Protein AF-D1AL53-F1 (afdb_monomer_lite)

pLDDT: mean 92.96, std 8.09, range [52.25, 98.5]

Organism: Sebaldella termitidis (strain ATCC 33386 / NCTC 11300) (NCBI:txid526218)

Structure (mmCIF, N/CA/C/O backbone):
data_AF-D1AL53-F1
#
_entry.id   AF-D1AL53-F1
#
loop_
_atom_site.group_PDB
_atom_site.id
_atom_site.type_symbol
_atom_site.label_atom_id
_atom_site.label_alt_id
_atom_site.label_comp_id
_atom_site.label_asym_id
_atom_site.label_entity_id
_atom_site.label_seq_id
_atom_site.pdbx_PDB_ins_code
_atom_site.Cartn_x
_atom_site.Cartn_y
_atom_site.Cartn_z
_atom_site.occupancy
_atom_site.B_iso_or_equiv
_atom_site.auth_seq_id
_atom_site.auth_comp_id
_atom_site.auth_asym_id
_atom_site.auth_atom_id
_atom_site.pdbx_PDB_model_num
ATOM 1 N N . MET A 1 1 ? -2.310 1.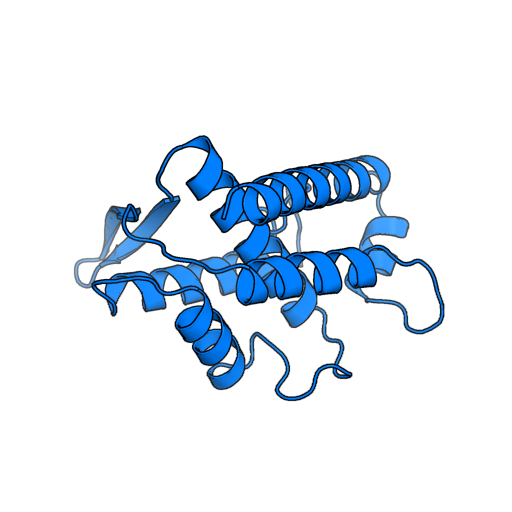995 -18.618 1.00 52.25 1 MET A N 1
ATOM 2 C CA . MET A 1 1 ? -1.071 2.031 -17.841 1.00 52.25 1 MET A CA 1
ATOM 3 C C . MET A 1 1 ? -0.265 3.264 -18.237 1.00 52.25 1 MET A C 1
ATOM 5 O O . MET A 1 1 ? 0.835 3.183 -18.779 1.00 52.25 1 MET A O 1
ATOM 9 N N . GLY A 1 2 ? -0.874 4.441 -18.074 1.00 56.19 2 GLY A N 1
ATOM 10 C CA . GLY A 1 2 ? -0.163 5.710 -18.085 1.00 56.19 2 GLY A CA 1
ATOM 11 C C . GLY A 1 2 ? 0.187 6.063 -16.648 1.00 56.19 2 GLY A C 1
ATOM 12 O O . GLY A 1 2 ? -0.702 6.383 -15.877 1.00 56.19 2 GLY A O 1
ATOM 13 N N . ALA A 1 3 ? 1.465 6.015 -16.284 1.00 71.69 3 ALA A N 1
ATOM 14 C CA . ALA A 1 3 ? 1.932 6.659 -15.064 1.00 71.69 3 ALA A CA 1
ATOM 15 C C . ALA A 1 3 ? 2.204 8.137 -15.372 1.00 71.69 3 ALA A C 1
ATOM 17 O O . ALA A 1 3 ? 2.862 8.461 -16.367 1.00 71.69 3 ALA A O 1
ATOM 18 N N . TRP A 1 4 ? 1.699 9.044 -14.540 1.00 84.38 4 TRP A N 1
ATOM 19 C CA . TRP A 1 4 ? 2.005 10.481 -14.629 1.00 84.38 4 TRP A CA 1
ATOM 20 C C . TRP A 1 4 ? 2.876 10.972 -13.468 1.00 84.38 4 TRP A C 1
ATOM 22 O O . TRP A 1 4 ? 3.211 12.158 -13.410 1.00 84.38 4 TRP A O 1
ATOM 32 N N . GLY A 1 5 ? 3.287 10.065 -12.582 1.00 89.75 5 GLY A N 1
ATOM 33 C CA . GLY A 1 5 ? 4.248 10.291 -11.508 1.00 89.75 5 GLY A CA 1
ATOM 34 C C . GLY A 1 5 ? 5.040 9.024 -11.177 1.00 89.75 5 GLY A C 1
ATOM 35 O O . GLY A 1 5 ? 4.880 7.994 -11.822 1.00 89.75 5 GLY A O 1
ATOM 36 N N . VAL A 1 6 ? 5.931 9.126 -10.187 1.00 93.50 6 VAL A N 1
ATOM 37 C CA . VAL A 1 6 ? 6.794 8.018 -9.719 1.00 93.50 6 VAL A CA 1
ATOM 38 C C . VAL A 1 6 ? 6.178 7.196 -8.592 1.00 93.50 6 VAL A C 1
ATOM 40 O O . VAL A 1 6 ? 6.674 6.108 -8.298 1.00 93.50 6 VAL A O 1
ATOM 43 N N . ARG A 1 7 ? 5.138 7.724 -7.942 1.00 96.00 7 ARG A N 1
ATOM 44 C CA . ARG A 1 7 ? 4.391 7.001 -6.914 1.00 96.00 7 ARG A CA 1
ATOM 45 C C . ARG A 1 7 ? 3.447 6.011 -7.572 1.00 96.00 7 ARG A C 1
ATOM 47 O O . ARG A 1 7 ? 2.931 6.290 -8.654 1.00 96.00 7 ARG A O 1
ATOM 54 N N . ALA A 1 8 ? 3.167 4.908 -6.891 1.00 96.12 8 ALA A N 1
ATOM 55 C CA . ALA A 1 8 ? 2.140 3.980 -7.339 1.00 96.12 8 ALA A CA 1
ATOM 56 C C . ALA A 1 8 ? 0.771 4.676 -7.376 1.00 96.12 8 ALA A C 1
ATOM 58 O O . ALA A 1 8 ? 0.063 4.532 -8.365 1.00 96.12 8 ALA A O 1
ATOM 59 N N . LEU A 1 9 ? 0.468 5.549 -6.406 1.00 95.75 9 LEU A N 1
ATOM 60 C CA . LEU A 1 9 ? -0.732 6.404 -6.398 1.00 95.75 9 LEU A CA 1
ATOM 61 C C . LEU A 1 9 ? -0.878 7.342 -7.618 1.00 95.75 9 LEU A C 1
ATOM 63 O O . LEU A 1 9 ? -1.950 7.898 -7.833 1.00 95.75 9 LEU A O 1
ATOM 67 N N . ASP A 1 10 ? 0.177 7.545 -8.417 1.00 95.00 10 ASP A N 1
ATOM 68 C CA . ASP A 1 10 ? 0.159 8.393 -9.618 1.00 95.00 10 ASP A CA 1
ATOM 69 C C . ASP A 1 10 ? 0.082 7.555 -10.923 1.00 95.00 10 ASP A C 1
ATOM 71 O O . ASP A 1 10 ? 0.607 7.962 -11.970 1.00 95.00 10 ASP A O 1
ATOM 75 N N . SER A 1 11 ? -0.538 6.370 -10.857 1.00 94.12 11 SER A N 1
ATOM 76 C CA . SER A 1 11 ? -0.729 5.428 -11.972 1.00 94.12 11 SER A CA 1
ATOM 77 C C . SER A 1 11 ? -2.175 4.935 -12.067 1.00 94.12 11 SER A C 1
ATOM 79 O O . SER A 1 11 ? -2.877 4.930 -11.059 1.00 94.12 11 SER A O 1
ATOM 81 N N . ASP A 1 12 ? -2.601 4.497 -13.260 1.00 93.31 12 ASP A N 1
ATOM 82 C CA . ASP A 1 12 ? -3.937 3.912 -13.482 1.00 93.31 12 ASP A CA 1
ATOM 83 C C . ASP A 1 12 ? -4.211 2.763 -12.488 1.00 93.31 12 ASP A C 1
ATOM 85 O O . ASP A 1 12 ? -5.224 2.764 -11.799 1.00 93.31 12 ASP A O 1
ATOM 89 N N . GLU A 1 13 ? -3.269 1.828 -12.347 1.00 94.12 13 GLU A N 1
ATOM 90 C CA . GLU A 1 13 ? -3.401 0.676 -11.448 1.00 94.12 13 GLU A CA 1
ATOM 91 C C . GLU A 1 13 ? -3.400 1.086 -9.977 1.00 94.12 13 GLU A C 1
ATOM 93 O O . GLU A 1 13 ? -4.062 0.466 -9.149 1.00 94.12 13 GLU A O 1
ATOM 98 N N . GLY A 1 14 ? -2.665 2.143 -9.633 1.00 95.75 14 GLY A N 1
ATOM 99 C CA . GLY A 1 14 ? -2.690 2.674 -8.280 1.00 95.75 14 GLY A CA 1
ATOM 100 C C . GLY A 1 14 ? -4.001 3.359 -7.920 1.00 95.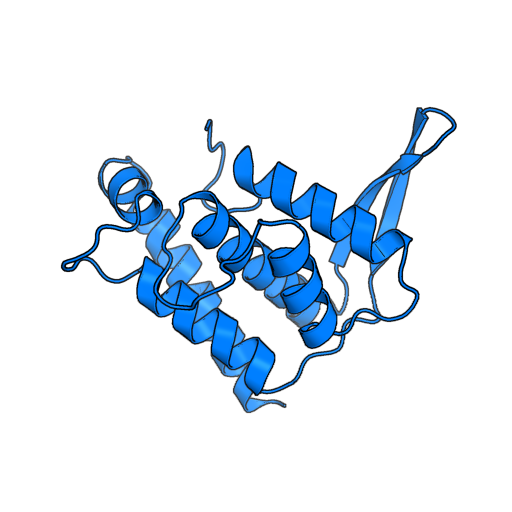75 14 GLY A C 1
ATOM 101 O O . GLY A 1 14 ? -4.378 3.318 -6.752 1.00 95.75 14 GLY A O 1
ATOM 102 N N . LEU A 1 15 ? -4.702 3.950 -8.895 1.00 95.12 15 LEU A N 1
ATOM 1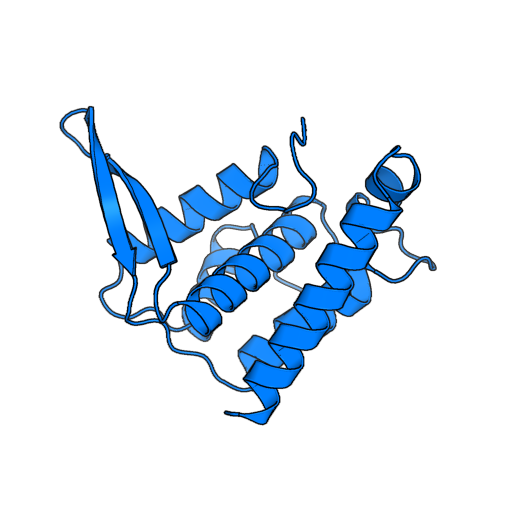03 C CA . LEU A 1 15 ? -6.051 4.474 -8.685 1.00 95.12 15 LEU A CA 1
ATOM 104 C C . LEU A 1 15 ? -7.047 3.339 -8.440 1.00 95.12 15 LEU A C 1
ATOM 106 O O . LEU A 1 15 ? -7.791 3.424 -7.473 1.00 95.12 15 LEU A O 1
ATOM 110 N N . ASP A 1 16 ? -6.984 2.247 -9.210 1.00 95.94 16 ASP A N 1
ATOM 111 C CA . ASP A 1 16 ? -7.845 1.077 -8.977 1.00 95.94 16 ASP A CA 1
ATOM 112 C C . ASP A 1 16 ? -7.653 0.509 -7.553 1.00 95.94 16 ASP A C 1
ATOM 114 O O . ASP A 1 16 ? -8.614 0.174 -6.863 1.00 95.94 16 ASP A O 1
ATOM 118 N N . VAL A 1 17 ? -6.404 0.437 -7.073 1.00 97.75 17 VAL A N 1
ATOM 119 C CA . VAL A 1 17 ? -6.096 0.013 -5.693 1.00 97.75 17 VAL A CA 1
ATOM 120 C C . VAL A 1 17 ? -6.610 1.021 -4.662 1.00 97.75 17 VAL A C 1
ATOM 122 O O . VAL A 1 17 ? -7.076 0.633 -3.589 1.00 97.75 17 VAL A O 1
ATOM 125 N N . PHE A 1 18 ? -6.469 2.316 -4.940 1.00 97.38 18 PHE A N 1
ATOM 126 C CA . PHE A 1 18 ? -6.902 3.373 -4.033 1.00 97.38 18 PHE A CA 1
ATOM 127 C C . PHE A 1 18 ? -8.427 3.430 -3.904 1.00 97.38 18 PHE A C 1
ATOM 129 O O . PHE A 1 18 ? -8.925 3.654 -2.799 1.00 97.38 18 PHE A O 1
ATOM 136 N N . ASP A 1 19 ? -9.155 3.177 -4.988 1.00 96.44 19 ASP A N 1
ATOM 137 C CA . ASP A 1 19 ? -10.613 3.068 -4.987 1.00 96.44 19 ASP A CA 1
ATOM 138 C C . ASP A 1 19 ? -11.052 1.871 -4.128 1.00 96.44 19 ASP A C 1
ATOM 140 O O . ASP A 1 19 ? -11.857 2.037 -3.216 1.00 96.44 19 ASP A O 1
ATOM 144 N N . GLU A 1 20 ? -10.425 0.700 -4.292 1.00 97.81 20 GLU A N 1
ATOM 145 C CA . GLU A 1 20 ? -10.697 -0.480 -3.453 1.00 97.81 20 GLU A CA 1
ATOM 146 C C . GLU A 1 20 ? -10.380 -0.231 -1.963 1.00 97.81 20 GLU A C 1
ATOM 148 O O . GLU A 1 20 ? -11.122 -0.639 -1.066 1.00 97.81 20 GLU A O 1
ATOM 153 N N . PHE A 1 21 ? -9.283 0.478 -1.669 1.00 97.88 21 PHE A N 1
ATOM 154 C CA . PHE A 1 21 ? -8.954 0.909 -0.306 1.00 97.88 21 PHE A CA 1
ATOM 155 C C . PHE A 1 21 ? -10.020 1.856 0.259 1.00 97.88 21 PHE A C 1
ATOM 157 O O . PHE A 1 21 ? -10.386 1.753 1.432 1.00 97.88 21 PHE A O 1
ATOM 164 N N . THR A 1 22 ? -10.505 2.779 -0.569 1.00 96.81 22 THR A N 1
ATOM 165 C CA . THR A 1 22 ? -11.517 3.772 -0.206 1.00 96.81 22 THR A CA 1
ATOM 166 C C . THR A 1 22 ? -12.846 3.098 0.113 1.00 96.81 22 THR A C 1
ATOM 168 O O . THR A 1 22 ? -13.389 3.338 1.193 1.00 96.81 22 THR A O 1
ATOM 171 N N . ASP A 1 23 ? -13.302 2.184 -0.743 1.00 95.88 23 ASP A N 1
ATOM 172 C CA . ASP A 1 23 ? -14.501 1.373 -0.520 1.00 95.88 23 ASP A CA 1
ATOM 173 C C . ASP A 1 23 ? -14.396 0.594 0.798 1.00 95.88 23 ASP A C 1
ATOM 175 O O . ASP A 1 23 ? -15.281 0.682 1.655 1.00 95.88 23 ASP A O 1
ATOM 179 N N . TYR A 1 24 ? -13.262 -0.075 1.036 1.00 97.00 24 TYR A N 1
ATOM 180 C CA . TYR A 1 24 ? -13.024 -0.763 2.304 1.00 97.00 24 TYR A CA 1
ATOM 181 C C . TYR A 1 24 ? -13.106 0.193 3.503 1.00 97.00 24 TYR A C 1
ATOM 183 O O . TYR A 1 24 ? -13.682 -0.151 4.538 1.00 97.00 24 TYR A O 1
ATOM 191 N N . CYS A 1 25 ? -12.528 1.392 3.401 1.00 96.12 25 CYS A N 1
ATOM 192 C CA . CYS A 1 25 ? -12.549 2.371 4.483 1.00 96.12 25 CYS A CA 1
ATOM 193 C C . CYS A 1 25 ? -13.956 2.884 4.805 1.00 96.12 25 CYS A C 1
ATOM 195 O O . CYS A 1 25 ? -14.271 3.059 5.981 1.00 96.12 25 CYS A O 1
ATOM 197 N N . ILE A 1 26 ? -14.802 3.089 3.796 1.00 93.94 26 ILE A N 1
ATOM 198 C CA . ILE A 1 26 ? -16.187 3.550 3.976 1.00 93.94 26 ILE A CA 1
ATOM 199 C C . ILE A 1 26 ? -17.037 2.473 4.664 1.00 93.94 26 ILE A C 1
ATOM 201 O O . ILE A 1 26 ? -17.917 2.780 5.471 1.00 93.94 26 ILE A O 1
ATOM 205 N N . GLU A 1 27 ? -16.761 1.200 4.386 1.00 94.06 27 GLU A N 1
ATOM 206 C CA . GLU A 1 27 ? -17.494 0.076 4.971 1.00 94.06 27 GLU A CA 1
ATOM 207 C C . GLU A 1 27 ? -17.039 -0.292 6.397 1.00 94.06 27 GLU A C 1
ATOM 209 O O . GLU A 1 27 ? -17.737 -1.044 7.088 1.00 94.06 27 GLU A O 1
ATOM 214 N N . ASN A 1 28 ? -15.899 0.234 6.869 1.00 94.75 28 ASN A N 1
ATOM 215 C CA . ASN A 1 28 ? -15.264 -0.200 8.115 1.00 94.75 28 ASN A CA 1
ATOM 216 C C . ASN A 1 28 ? -14.915 0.951 9.079 1.00 94.75 28 ASN A C 1
ATOM 218 O O . ASN A 1 28 ? -14.020 1.757 8.846 1.00 94.75 28 ASN A O 1
ATOM 222 N N . ASP A 1 29 ? -15.518 0.926 10.274 1.00 89.38 29 ASP A N 1
ATOM 223 C CA . ASP A 1 29 ? -15.262 1.896 11.358 1.00 89.38 29 ASP A CA 1
ATOM 224 C C . ASP A 1 29 ? -13.859 1.795 12.001 1.00 89.38 29 ASP A C 1
ATOM 226 O O . ASP A 1 29 ? -13.468 2.667 12.780 1.00 89.38 29 ASP A O 1
ATOM 230 N N . GLU A 1 30 ? -13.113 0.710 11.781 1.00 93.19 30 GLU A N 1
ATOM 231 C CA . GLU A 1 30 ? -11.748 0.508 12.289 1.00 93.19 30 GLU A CA 1
ATOM 232 C C . GLU A 1 30 ? -10.920 -0.213 11.224 1.00 93.19 30 GLU A C 1
ATOM 234 O O . GLU A 1 30 ? -11.253 -1.327 10.822 1.00 93.19 30 GLU A O 1
ATOM 239 N N . ILE A 1 31 ? -9.810 0.393 10.801 1.00 96.50 31 ILE A N 1
ATOM 240 C CA . ILE A 1 31 ? -8.992 -0.145 9.713 1.00 96.50 31 ILE A CA 1
ATOM 241 C C . ILE A 1 31 ? -7.834 -0.939 10.310 1.00 96.50 31 ILE A C 1
ATOM 243 O O . ILE A 1 31 ? -6.821 -0.388 10.747 1.00 96.50 31 ILE A O 1
ATOM 247 N N . LYS A 1 32 ? -7.979 -2.261 10.361 1.00 96.69 32 LYS A N 1
ATOM 248 C CA . LYS A 1 32 ? -6.887 -3.177 10.710 1.00 96.69 32 LYS A CA 1
ATOM 249 C C . LYS A 1 32 ? -6.161 -3.579 9.442 1.00 96.69 32 LYS A C 1
ATOM 251 O O . LYS A 1 32 ? -6.751 -4.216 8.581 1.00 96.69 32 LYS A O 1
ATOM 256 N N . MET A 1 33 ? -4.870 -3.268 9.350 1.00 95.62 33 MET A N 1
ATOM 257 C CA . MET A 1 33 ? -4.055 -3.610 8.182 1.00 95.62 33 MET A CA 1
ATOM 258 C C . MET A 1 33 ? -4.057 -5.122 7.906 1.00 95.62 33 MET A C 1
ATOM 260 O O . MET A 1 33 ? -4.043 -5.525 6.755 1.00 95.62 33 MET A O 1
ATOM 264 N N . GLY A 1 34 ? -4.118 -5.969 8.938 1.00 96.25 34 GLY A N 1
ATOM 265 C CA . GLY A 1 34 ? -4.263 -7.416 8.746 1.00 96.25 34 GLY A CA 1
ATOM 266 C C . GLY A 1 34 ? -5.552 -7.813 8.014 1.00 96.25 34 GLY A C 1
ATOM 267 O O . GLY A 1 34 ? -5.491 -8.636 7.107 1.00 96.25 34 GLY A O 1
ATOM 268 N N . ASP A 1 35 ? -6.682 -7.198 8.374 1.00 97.50 35 ASP A N 1
ATOM 269 C CA . ASP A 1 35 ? -7.985 -7.459 7.748 1.00 97.50 35 ASP A CA 1
ATOM 270 C C . ASP A 1 35 ? -8.040 -6.847 6.338 1.00 97.50 35 ASP A C 1
ATOM 272 O O . ASP A 1 35 ? -8.496 -7.495 5.402 1.00 97.50 35 ASP A O 1
ATOM 276 N N . LEU A 1 36 ? -7.463 -5.652 6.164 1.00 97.25 36 LEU A N 1
ATOM 277 C CA . LEU A 1 36 ? -7.291 -5.000 4.865 1.00 97.25 36 LEU A CA 1
ATOM 278 C C . LEU A 1 36 ? -6.485 -5.885 3.903 1.00 97.25 36 LEU A C 1
ATOM 280 O O . LEU A 1 36 ? -6.909 -6.138 2.785 1.00 97.25 36 LEU A O 1
ATOM 284 N N . LEU A 1 37 ? -5.334 -6.407 4.336 1.00 96.56 37 LEU A N 1
ATOM 285 C CA . LEU A 1 37 ? -4.510 -7.289 3.505 1.00 96.56 37 LEU A CA 1
ATOM 286 C C . LEU A 1 37 ? -5.241 -8.576 3.110 1.00 96.56 37 LEU A C 1
ATOM 288 O O . LEU A 1 37 ? -4.964 -9.113 2.042 1.00 96.56 37 LEU A O 1
ATOM 292 N N . GLU A 1 38 ? -6.133 -9.095 3.955 1.00 96.62 38 GLU A N 1
ATOM 293 C CA . GLU A 1 38 ? -6.952 -10.255 3.597 1.00 96.62 38 GLU A CA 1
ATOM 294 C C . GLU A 1 38 ? -8.046 -9.877 2.596 1.00 96.62 38 GLU A C 1
ATOM 296 O O . GLU A 1 38 ? -8.203 -10.570 1.596 1.00 96.62 38 GLU A O 1
ATOM 301 N N . HIS A 1 39 ? -8.711 -8.737 2.795 1.00 97.50 39 HIS A N 1
ATOM 302 C CA . HIS A 1 39 ? -9.679 -8.183 1.845 1.00 97.50 39 HIS A CA 1
ATOM 303 C C . HIS A 1 39 ? -9.078 -8.033 0.445 1.00 97.50 39 HIS A C 1
ATOM 305 O O . HIS A 1 39 ? -9.623 -8.567 -0.514 1.00 97.50 39 HIS A O 1
ATOM 311 N N . PHE A 1 40 ? -7.889 -7.432 0.336 1.00 97.69 40 PHE A N 1
ATOM 312 C CA . PHE A 1 40 ? -7.183 -7.293 -0.941 1.00 97.69 40 PHE A CA 1
ATOM 313 C C . PHE A 1 40 ? -6.843 -8.648 -1.595 1.00 97.69 40 PHE A C 1
ATOM 315 O O . PHE A 1 40 ? -6.762 -8.730 -2.818 1.00 97.69 40 PHE A O 1
ATOM 322 N N . LYS A 1 41 ? -6.672 -9.738 -0.831 1.00 96.25 41 LYS A N 1
ATOM 323 C CA . LYS A 1 41 ? -6.549 -11.087 -1.419 1.00 96.25 41 LYS A CA 1
ATOM 324 C C . LYS A 1 41 ? -7.895 -11.620 -1.897 1.00 96.25 41 LYS A C 1
ATOM 326 O O . LYS A 1 41 ? -7.971 -12.183 -2.984 1.00 96.25 41 LYS A O 1
ATOM 331 N N . GLU A 1 42 ? -8.950 -11.449 -1.102 1.00 96.38 42 GLU A N 1
ATOM 332 C CA . GLU A 1 42 ? -10.303 -11.911 -1.434 1.00 96.38 42 GLU A CA 1
ATOM 333 C C . GLU A 1 42 ? -10.865 -11.219 -2.685 1.00 96.38 42 GLU A C 1
ATOM 335 O O . GLU A 1 42 ? -11.578 -11.852 -3.469 1.00 96.38 42 GLU A O 1
ATOM 340 N N . THR A 1 43 ? -10.505 -9.953 -2.908 1.00 96.38 43 THR A N 1
ATOM 341 C CA . THR A 1 43 ? -10.892 -9.171 -4.092 1.00 96.38 43 THR A CA 1
ATOM 342 C C . THR A 1 43 ? -9.936 -9.333 -5.277 1.00 96.38 43 THR A C 1
ATOM 344 O O . THR A 1 43 ? -10.231 -8.858 -6.372 1.00 96.38 43 THR A O 1
ATOM 347 N N . GLY A 1 44 ? -8.840 -10.084 -5.113 1.00 95.88 44 GLY A N 1
ATOM 348 C CA . GLY A 1 44 ? -7.917 -10.437 -6.197 1.00 95.88 44 GLY A CA 1
ATOM 349 C C . GLY A 1 44 ? -6.880 -9.366 -6.540 1.00 95.88 44 GLY A C 1
ATOM 350 O O . GLY A 1 44 ? -6.319 -9.397 -7.632 1.00 95.88 44 GLY A O 1
ATOM 351 N N . PHE A 1 45 ? -6.613 -8.438 -5.625 1.00 97.12 45 PHE A N 1
ATOM 352 C CA . PHE A 1 45 ? -5.558 -7.426 -5.732 1.00 97.12 45 PHE A CA 1
ATOM 353 C C . PHE A 1 45 ? -4.248 -7.840 -5.037 1.00 97.12 45 PHE A C 1
ATOM 355 O O . PHE A 1 45 ? -3.197 -7.243 -5.256 1.00 97.12 45 PHE A O 1
ATOM 362 N N . LEU A 1 46 ? -4.283 -8.874 -4.199 1.00 96.38 46 LEU A N 1
ATOM 363 C CA . LEU A 1 46 ? -3.111 -9.550 -3.650 1.00 96.38 46 LEU A CA 1
ATOM 364 C C . LEU A 1 46 ? -3.178 -11.049 -3.952 1.00 96.38 46 LEU A C 1
ATOM 366 O O . LEU A 1 46 ? -4.268 -11.608 -4.088 1.00 96.38 46 LEU A O 1
ATOM 370 N N . PRO A 1 47 ? -2.024 -11.730 -4.017 1.00 91.75 47 PRO A N 1
ATOM 371 C CA . PRO A 1 47 ? -1.998 -13.145 -4.339 1.00 91.75 47 PRO A CA 1
ATOM 372 C C . PRO A 1 47 ? -2.566 -14.009 -3.206 1.00 91.75 47 PRO A C 1
ATOM 374 O O . PRO A 1 47 ? -2.296 -13.778 -2.023 1.00 91.75 47 PRO A O 1
ATOM 377 N N . GLU A 1 48 ? -3.245 -15.104 -3.567 1.00 88.56 48 GLU A N 1
ATOM 378 C CA . GLU A 1 48 ? -3.590 -16.162 -2.605 1.00 88.56 48 GLU A CA 1
ATOM 379 C C . GLU A 1 48 ? -2.338 -16.925 -2.139 1.00 88.56 48 GLU A C 1
ATOM 381 O O . GLU A 1 48 ? -2.295 -17.442 -1.017 1.00 88.56 48 GLU A O 1
ATOM 386 N N . LYS A 1 49 ? -1.316 -17.021 -3.004 1.00 84.75 49 LYS A N 1
ATOM 387 C CA . LYS A 1 49 ? -0.051 -17.706 -2.709 1.00 84.75 49 LYS A CA 1
ATOM 388 C C . LYS A 1 49 ? 1.156 -16.780 -2.868 1.00 84.75 49 LYS A C 1
ATOM 390 O O . LYS A 1 49 ? 1.275 -16.146 -3.907 1.00 84.75 49 LYS A O 1
ATOM 395 N N . PRO A 1 50 ? 2.107 -16.758 -1.918 1.00 73.44 50 PRO A N 1
ATOM 396 C CA . PRO A 1 50 ? 3.243 -15.831 -1.952 1.00 73.44 50 PRO A CA 1
ATOM 397 C C . PRO A 1 50 ? 4.145 -15.897 -3.195 1.00 73.44 50 PRO A C 1
ATOM 399 O O . PRO A 1 50 ? 4.896 -14.963 -3.433 1.00 73.44 50 PRO A O 1
ATOM 402 N N . GLU A 1 51 ? 4.134 -17.002 -3.942 1.00 79.81 51 GLU A N 1
ATOM 403 C CA . GLU A 1 51 ? 4.897 -17.172 -5.186 1.00 79.81 51 GLU A CA 1
ATOM 404 C C . GLU A 1 51 ? 4.223 -16.587 -6.438 1.00 79.81 51 GLU A C 1
ATOM 406 O O . GLU A 1 51 ? 4.806 -16.623 -7.521 1.00 79.81 51 GLU A O 1
ATOM 411 N N . GLU A 1 52 ? 2.977 -16.125 -6.333 1.00 87.44 52 GLU A N 1
ATOM 412 C CA . GLU A 1 52 ? 2.257 -15.537 -7.458 1.00 87.44 52 GLU A CA 1
ATOM 413 C C . GLU A 1 52 ? 2.672 -14.071 -7.621 1.00 87.44 52 GLU A C 1
ATOM 415 O O . GLU A 1 52 ? 2.477 -13.253 -6.725 1.00 87.44 52 GLU A O 1
ATOM 420 N N . ILE A 1 53 ? 3.244 -13.757 -8.782 1.00 88.19 53 ILE A N 1
ATOM 421 C CA . ILE A 1 53 ? 3.676 -12.410 -9.157 1.00 88.19 53 ILE A CA 1
ATOM 422 C C . ILE A 1 53 ? 2.718 -11.888 -10.224 1.00 88.19 53 ILE A C 1
ATOM 424 O O . ILE A 1 53 ? 2.494 -12.559 -11.235 1.00 88.19 53 ILE A O 1
ATOM 428 N N . ASP A 1 54 ? 2.180 -10.693 -10.003 1.00 91.81 54 ASP A N 1
ATOM 429 C CA . ASP A 1 54 ? 1.336 -9.977 -10.956 1.00 91.81 54 ASP A CA 1
ATOM 430 C C . ASP A 1 54 ? 1.611 -8.472 -10.857 1.00 91.81 54 ASP A C 1
ATOM 432 O O . ASP A 1 54 ? 1.937 -7.949 -9.789 1.00 91.81 54 ASP A O 1
ATOM 436 N N . PHE A 1 55 ? 1.468 -7.772 -11.978 1.00 91.94 55 PHE A N 1
ATOM 437 C CA . PHE A 1 55 ? 1.643 -6.327 -12.057 1.00 91.94 55 PHE A CA 1
ATOM 438 C C . PHE A 1 55 ? 0.701 -5.567 -11.107 1.00 91.94 55 PHE A C 1
ATOM 440 O O . PHE A 1 55 ? 1.119 -4.593 -10.473 1.00 91.94 55 PHE A O 1
ATOM 447 N N . LEU A 1 56 ? -0.543 -6.035 -10.953 1.00 94.88 56 LEU A N 1
ATOM 448 C CA . LEU A 1 56 ? -1.501 -5.459 -10.009 1.00 94.88 56 LEU A CA 1
ATOM 449 C C . LEU A 1 56 ? -1.078 -5.701 -8.556 1.00 94.88 56 LEU A C 1
ATOM 451 O O . LEU A 1 56 ? -1.243 -4.820 -7.713 1.00 94.88 56 LEU A O 1
ATOM 455 N N . TYR A 1 57 ? -0.499 -6.866 -8.254 1.00 95.44 57 TYR A N 1
ATOM 456 C CA . TYR A 1 57 ? -0.045 -7.195 -6.899 1.00 95.44 57 TYR A CA 1
ATOM 457 C C . TYR A 1 57 ? 1.094 -6.271 -6.468 1.00 95.44 57 TYR A C 1
ATOM 459 O O . TYR A 1 57 ? 1.085 -5.751 -5.350 1.00 95.44 57 TYR A O 1
ATOM 467 N N . ASP A 1 58 ? 2.028 -5.992 -7.380 1.00 95.06 58 ASP A N 1
ATOM 468 C CA . ASP A 1 58 ? 3.106 -5.036 -7.141 1.00 95.06 58 ASP A CA 1
ATOM 469 C C . ASP A 1 58 ? 2.557 -3.637 -6.826 1.00 95.06 58 ASP A C 1
ATOM 471 O O . ASP A 1 58 ? 2.964 -3.014 -5.840 1.00 95.06 58 ASP A O 1
ATOM 475 N N . HIS A 1 59 ? 1.611 -3.149 -7.639 1.00 96.25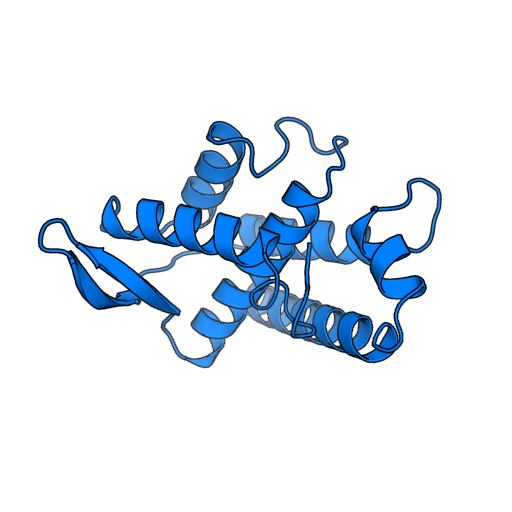 59 HIS A N 1
ATOM 476 C CA . HIS A 1 59 ? 0.983 -1.839 -7.439 1.00 96.25 59 HIS A CA 1
ATOM 477 C C . HIS A 1 59 ? 0.206 -1.785 -6.130 1.00 96.25 59 HIS A C 1
ATOM 479 O O . HIS A 1 59 ? 0.342 -0.816 -5.384 1.00 96.25 59 HIS A O 1
ATOM 485 N N . THR A 1 60 ? -0.511 -2.856 -5.798 1.00 97.88 60 THR A N 1
ATOM 486 C CA . THR A 1 60 ? -1.266 -2.968 -4.549 1.00 97.88 60 THR A CA 1
ATOM 487 C C . THR A 1 60 ? -0.356 -2.813 -3.340 1.00 97.88 60 THR A C 1
ATOM 489 O O . THR A 1 60 ? -0.597 -1.978 -2.468 1.00 97.88 60 THR A O 1
ATOM 492 N N . VAL A 1 61 ? 0.750 -3.556 -3.304 1.00 97.12 61 VAL A N 1
ATOM 493 C CA . VAL A 1 61 ? 1.728 -3.461 -2.215 1.00 97.12 61 VAL A CA 1
ATOM 494 C C . VAL A 1 61 ? 2.333 -2.058 -2.130 1.00 97.12 61 VAL A C 1
ATOM 496 O O . VAL A 1 61 ? 2.466 -1.520 -1.027 1.00 97.12 61 VAL A O 1
ATOM 499 N N . MET A 1 62 ? 2.723 -1.466 -3.264 1.00 97.81 62 MET A N 1
ATOM 500 C CA . MET A 1 62 ? 3.336 -0.135 -3.281 1.00 97.81 62 MET A CA 1
ATOM 501 C C . MET A 1 62 ? 2.359 0.949 -2.807 1.00 97.81 62 MET A C 1
ATOM 503 O O . MET A 1 62 ? 2.742 1.764 -1.970 1.00 97.81 62 MET A O 1
ATOM 507 N N . VAL A 1 63 ? 1.098 0.926 -3.253 1.00 98.31 63 VAL A N 1
ATOM 508 C CA . VAL A 1 63 ? 0.057 1.863 -2.796 1.00 98.31 63 VAL A CA 1
ATOM 509 C C . VAL A 1 63 ? -0.204 1.703 -1.301 1.00 98.31 63 VAL A C 1
ATOM 511 O O . VAL A 1 63 ? -0.149 2.688 -0.570 1.00 98.31 63 VAL A O 1
ATOM 514 N N . LEU A 1 64 ? -0.409 0.480 -0.799 1.00 98.19 64 LEU A N 1
ATOM 515 C CA . LEU A 1 64 ? -0.637 0.258 0.636 1.00 98.19 64 LEU A CA 1
ATOM 516 C C . LEU A 1 64 ? 0.542 0.744 1.492 1.00 98.19 64 LEU A C 1
ATOM 518 O O . LEU A 1 64 ? 0.352 1.266 2.594 1.00 98.19 64 LEU A O 1
ATOM 522 N N . ALA A 1 65 ? 1.769 0.612 0.988 1.00 98.25 65 ALA A N 1
ATOM 523 C CA . ALA A 1 65 ? 2.946 1.158 1.645 1.00 98.25 65 ALA A CA 1
ATOM 524 C C . ALA A 1 65 ? 3.001 2.691 1.605 1.00 98.25 65 ALA A C 1
ATOM 526 O O . ALA A 1 65 ? 3.347 3.296 2.621 1.00 98.25 65 ALA A O 1
ATOM 527 N N . GLU A 1 66 ? 2.659 3.321 0.479 1.00 98.50 66 GLU A N 1
ATOM 528 C CA . GLU A 1 66 ? 2.556 4.781 0.355 1.00 98.50 66 GLU A CA 1
ATOM 529 C C . GLU A 1 66 ? 1.496 5.345 1.311 1.00 98.50 66 GLU A C 1
ATOM 531 O O . GLU A 1 66 ? 1.787 6.275 2.062 1.00 98.50 66 GLU A O 1
ATOM 536 N N . LEU A 1 67 ? 0.317 4.722 1.387 1.00 97.94 67 LEU A N 1
ATOM 537 C CA . LEU A 1 67 ? -0.751 5.104 2.318 1.00 97.94 67 LEU A CA 1
ATOM 538 C C . LEU A 1 67 ? -0.319 4.939 3.781 1.00 97.94 67 LEU A C 1
ATOM 540 O O . LEU A 1 67 ? -0.568 5.815 4.613 1.00 97.94 67 LEU A O 1
ATOM 544 N N . LEU A 1 68 ? 0.385 3.852 4.115 1.00 97.06 68 LEU A N 1
ATOM 545 C CA . LEU A 1 68 ? 0.937 3.660 5.457 1.00 97.06 68 LEU A CA 1
ATOM 546 C C . LEU A 1 68 ? 2.010 4.709 5.792 1.00 97.06 68 LEU A C 1
ATOM 548 O O . LEU A 1 68 ? 2.095 5.168 6.934 1.00 97.06 68 LEU A O 1
ATOM 552 N N . GLU A 1 69 ? 2.825 5.111 4.815 1.00 97.06 69 GLU A N 1
ATOM 553 C CA . GLU A 1 69 ? 3.782 6.202 4.976 1.00 97.06 69 GLU A CA 1
ATOM 554 C C . GLU A 1 69 ? 3.073 7.538 5.245 1.00 97.06 69 GLU A C 1
ATOM 556 O O . GLU A 1 69 ? 3.455 8.261 6.173 1.00 97.06 69 GLU A O 1
ATOM 561 N N . GLU A 1 70 ? 2.038 7.863 4.470 1.00 97.00 70 GLU A N 1
ATOM 562 C CA . GLU A 1 70 ? 1.228 9.068 4.660 1.00 97.00 70 GLU A CA 1
ATOM 563 C C . GLU A 1 70 ? 0.573 9.084 6.042 1.00 97.00 70 GLU A C 1
ATOM 565 O O . GLU A 1 70 ? 0.716 10.066 6.782 1.00 97.00 70 GLU A O 1
ATOM 570 N N . TYR A 1 71 ? -0.042 7.968 6.441 1.00 96.94 71 TYR A N 1
ATOM 571 C CA . TYR A 1 71 ? -0.611 7.804 7.772 1.00 96.94 71 TYR A CA 1
ATOM 572 C C . TYR A 1 71 ? 0.439 7.999 8.866 1.00 96.94 71 TYR A C 1
ATOM 574 O O . TYR A 1 71 ? 0.207 8.723 9.832 1.00 96.94 71 TYR A O 1
ATOM 582 N N . HIS A 1 72 ? 1.624 7.403 8.720 1.00 95.12 72 HIS A N 1
ATOM 583 C CA . HIS A 1 72 ? 2.695 7.541 9.702 1.00 95.12 72 HIS A CA 1
ATOM 584 C C . HIS A 1 72 ? 3.190 8.988 9.838 1.00 95.12 72 HIS A C 1
ATOM 586 O O . HIS A 1 72 ? 3.444 9.453 10.951 1.00 95.12 72 HIS A O 1
ATOM 592 N N . LYS A 1 73 ? 3.320 9.711 8.720 1.00 95.69 73 LYS A N 1
ATOM 593 C CA . LYS A 1 73 ? 3.802 11.100 8.701 1.00 95.69 73 LYS A CA 1
ATOM 594 C C . LYS A 1 73 ? 2.766 12.085 9.240 1.00 95.69 73 LYS A C 1
ATOM 596 O O . LYS A 1 73 ? 3.133 13.025 9.946 1.00 95.69 73 LYS A O 1
ATOM 601 N N . ASN A 1 74 ? 1.495 11.880 8.905 1.00 96.75 74 ASN A N 1
ATOM 602 C CA . ASN A 1 74 ? 0.441 12.874 9.118 1.00 96.75 74 ASN A CA 1
ATOM 603 C C . ASN A 1 74 ? -0.556 12.493 10.222 1.00 96.75 74 ASN A C 1
ATOM 605 O O . ASN A 1 74 ? -1.329 13.342 10.664 1.00 96.75 74 ASN A O 1
ATOM 609 N N . GLY A 1 75 ? -0.552 11.236 10.667 1.00 95.88 75 GLY A N 1
ATOM 610 C CA . GLY A 1 75 ? -1.576 10.660 11.543 1.00 95.88 75 GLY A CA 1
ATOM 611 C C . GLY A 1 75 ? -2.915 10.415 10.843 1.00 95.88 75 GLY A C 1
ATOM 612 O O . GLY A 1 75 ? -3.909 10.179 11.528 1.00 95.88 75 GLY A O 1
ATOM 613 N N . LYS A 1 76 ? -2.956 10.536 9.510 1.00 97.06 76 LYS A N 1
ATOM 614 C CA . LYS A 1 76 ? -4.162 10.377 8.696 1.00 97.06 76 LYS A CA 1
ATOM 615 C C . LYS A 1 76 ? -3.858 10.075 7.232 1.00 97.06 76 LYS A C 1
ATOM 617 O O . LYS A 1 76 ? -2.802 10.469 6.739 1.00 97.06 76 LYS A O 1
ATOM 622 N N . VAL A 1 77 ? -4.825 9.454 6.566 1.00 97.38 77 VAL A N 1
ATOM 623 C CA . VAL A 1 77 ? -4.936 9.331 5.104 1.00 97.38 77 VAL A CA 1
ATOM 624 C C . VAL A 1 77 ? -6.185 10.088 4.668 1.00 97.38 77 VAL A C 1
ATOM 626 O O . VAL A 1 77 ? -7.178 10.081 5.393 1.00 97.38 77 VAL A O 1
ATOM 629 N N . ILE A 1 78 ? -6.124 10.770 3.528 1.00 96.88 78 ILE A N 1
ATOM 630 C CA . ILE A 1 78 ? -7.288 11.437 2.942 1.00 96.88 78 ILE A CA 1
ATOM 631 C C . ILE A 1 78 ? -7.831 10.541 1.835 1.00 96.88 78 ILE A C 1
ATOM 633 O O . ILE A 1 78 ? -7.086 10.221 0.911 1.00 96.88 78 ILE A O 1
ATOM 637 N N . ILE A 1 79 ? -9.098 10.152 1.936 1.00 95.31 79 ILE A N 1
ATOM 638 C CA . ILE A 1 79 ? -9.817 9.451 0.868 1.00 95.31 79 ILE A CA 1
ATOM 639 C C . ILE A 1 79 ? -10.780 10.414 0.185 1.00 95.31 79 ILE A C 1
ATOM 641 O O . ILE A 1 79 ? -11.294 11.334 0.826 1.00 95.31 79 ILE A O 1
ATOM 645 N N . ASN A 1 80 ? -11.005 10.202 -1.108 1.00 93.12 80 ASN A N 1
ATOM 646 C CA . ASN A 1 80 ? -11.967 10.966 -1.890 1.00 93.12 80 ASN A CA 1
ATOM 647 C C . ASN A 1 80 ? -12.845 10.001 -2.673 1.00 93.12 80 ASN A C 1
ATOM 649 O O . ASN A 1 80 ? -12.312 9.095 -3.307 1.00 93.12 80 ASN A O 1
ATOM 653 N N . TYR A 1 81 ? -14.157 10.205 -2.636 1.00 90.31 81 TYR A N 1
ATOM 654 C CA . TYR A 1 81 ? -15.121 9.367 -3.343 1.00 90.31 81 TYR A CA 1
ATOM 655 C C . TYR A 1 81 ? -16.369 10.166 -3.724 1.00 90.31 81 TYR A C 1
ATOM 657 O O . TYR A 1 81 ? -16.691 11.170 -3.087 1.00 90.31 81 TYR A O 1
ATOM 665 N N . GLU A 1 82 ? -17.080 9.716 -4.755 1.00 90.06 82 GLU A N 1
ATOM 666 C CA . GLU A 1 82 ? -18.397 10.248 -5.115 1.00 90.06 82 GLU A CA 1
ATOM 667 C C . GLU A 1 82 ? -19.478 9.480 -4.341 1.00 90.06 82 GLU A C 1
ATOM 669 O O . GLU A 1 82 ? -19.493 8.248 -4.331 1.00 90.06 82 GLU A O 1
ATOM 674 N N . ASN A 1 83 ? -20.381 10.193 -3.666 1.00 86.56 83 ASN A N 1
ATOM 675 C CA . ASN A 1 83 ? -21.504 9.561 -2.968 1.00 86.56 83 ASN A CA 1
ATOM 676 C C . ASN A 1 83 ? -22.707 9.301 -3.902 1.00 86.56 83 ASN A C 1
ATOM 678 O O . ASN A 1 83 ? -22.712 9.682 -5.070 1.00 86.56 83 ASN A O 1
ATOM 682 N N . ASP A 1 84 ? -23.777 8.707 -3.360 1.00 87.44 84 ASP A N 1
ATOM 683 C CA . ASP A 1 84 ? -25.021 8.407 -4.096 1.00 87.44 84 ASP A CA 1
ATOM 684 C C . ASP A 1 84 ? -25.700 9.632 -4.756 1.00 87.44 84 ASP A C 1
ATOM 686 O O . ASP A 1 84 ? -26.562 9.461 -5.623 1.00 87.44 84 ASP A O 1
ATOM 690 N N . ASP A 1 85 ? -25.359 10.854 -4.331 1.00 91.31 85 ASP A N 1
ATOM 691 C CA . ASP A 1 85 ? -25.890 12.120 -4.851 1.00 91.31 85 ASP A CA 1
ATOM 692 C C . ASP A 1 85 ? -24.932 12.796 -5.867 1.00 91.31 85 ASP A C 1
ATOM 694 O O . ASP A 1 85 ? -25.136 13.963 -6.214 1.00 91.31 85 ASP A O 1
ATOM 698 N N . ASP A 1 86 ? -23.921 12.072 -6.371 1.00 89.25 86 ASP A N 1
ATOM 699 C CA . ASP A 1 86 ? -22.854 12.567 -7.259 1.00 89.25 86 ASP A CA 1
ATOM 700 C C . ASP A 1 86 ? -22.057 13.744 -6.636 1.00 89.25 86 ASP A C 1
ATOM 702 O O . ASP A 1 86 ? -21.59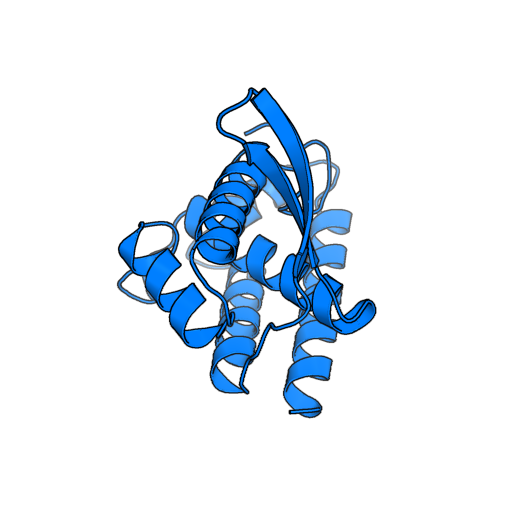5 14.650 -7.339 1.00 89.25 86 ASP A O 1
ATOM 706 N N . GLU A 1 87 ? -21.942 13.790 -5.301 1.00 91.12 87 GLU A N 1
ATOM 707 C CA . GLU A 1 87 ? -21.137 14.789 -4.591 1.00 91.12 87 GLU A CA 1
ATOM 708 C C . GLU A 1 87 ? -19.749 14.234 -4.251 1.00 91.12 87 GLU A C 1
ATOM 710 O O . GLU A 1 87 ? -19.635 13.154 -3.670 1.00 91.12 87 GLU A O 1
ATOM 715 N N . ASP A 1 88 ? -18.705 15.016 -4.547 1.00 93.50 88 ASP A N 1
ATOM 716 C CA . ASP A 1 88 ? -17.329 14.729 -4.132 1.00 93.50 88 ASP A CA 1
ATOM 717 C C . ASP A 1 88 ? -17.198 14.862 -2.607 1.00 93.50 88 ASP A C 1
ATOM 719 O O . ASP A 1 88 ? -17.316 15.961 -2.044 1.00 93.50 88 ASP A O 1
ATOM 723 N N . ILE A 1 89 ? -16.924 13.746 -1.938 1.00 94.75 89 ILE A N 1
ATOM 724 C CA . ILE A 1 89 ? -16.682 13.676 -0.502 1.00 94.75 89 ILE A CA 1
ATOM 725 C C . ILE A 1 89 ? -15.192 13.471 -0.245 1.00 94.75 89 ILE A C 1
ATOM 727 O O . ILE A 1 89 ? -14.560 12.609 -0.845 1.00 94.75 89 ILE A O 1
ATOM 731 N N . GLU A 1 90 ? -14.649 14.252 0.689 1.00 95.81 90 GLU A N 1
ATOM 732 C CA . GLU A 1 90 ? -13.295 14.099 1.226 1.00 95.81 90 GLU A CA 1
ATOM 733 C C . GLU A 1 90 ? -13.397 13.678 2.699 1.00 95.81 90 GLU A C 1
ATOM 735 O O . GLU A 1 90 ? -14.047 14.360 3.500 1.00 95.81 90 GLU A O 1
ATOM 740 N N . GLU A 1 91 ? -12.741 12.579 3.075 1.00 94.81 91 GLU A N 1
ATOM 741 C CA . GLU A 1 91 ? -12.727 12.072 4.452 1.00 94.81 91 GLU A CA 1
ATOM 742 C C . GLU A 1 91 ? -11.315 11.804 4.980 1.00 94.81 91 GLU A C 1
ATOM 744 O O . GLU A 1 91 ? -10.404 11.419 4.248 1.00 94.81 91 GLU A O 1
ATOM 749 N N . GLU A 1 92 ? -11.134 11.998 6.293 1.00 96.19 92 GLU A N 1
ATOM 750 C CA . GLU A 1 92 ? -9.870 11.730 6.984 1.00 96.19 92 GLU A CA 1
ATOM 751 C C . GLU A 1 92 ? -9.923 10.394 7.735 1.00 96.19 92 GLU A C 1
ATOM 753 O O . GLU A 1 92 ? -10.559 10.273 8.787 1.00 96.19 92 GLU A O 1
ATOM 758 N N . ILE A 1 93 ? -9.160 9.413 7.263 1.00 96.56 93 ILE A N 1
ATOM 759 C CA . ILE A 1 93 ? -8.989 8.126 7.933 1.00 96.56 93 ILE A CA 1
ATOM 760 C C . ILE A 1 93 ? -7.890 8.258 8.991 1.00 96.56 93 ILE A C 1
ATOM 762 O O . ILE A 1 93 ? -6.719 8.467 8.675 1.00 96.56 93 ILE A O 1
ATOM 766 N N . THR A 1 94 ? -8.266 8.154 10.270 1.00 95.88 94 THR A N 1
ATOM 767 C CA . THR A 1 94 ? -7.396 8.428 11.444 1.00 95.88 94 THR A CA 1
ATOM 768 C C . THR A 1 94 ? -7.234 7.233 12.392 1.00 95.88 94 THR A C 1
ATOM 770 O O . THR A 1 94 ? -6.616 7.330 13.449 1.00 95.88 94 THR A O 1
ATOM 773 N N . ASN A 1 95 ? -7.814 6.098 12.025 1.00 94.06 95 ASN A N 1
ATOM 774 C CA . ASN A 1 95 ? -8.044 4.908 12.843 1.00 94.06 95 ASN A CA 1
ATOM 775 C C . ASN A 1 95 ? -7.413 3.656 12.208 1.00 94.06 95 ASN A C 1
ATOM 777 O O . ASN A 1 95 ? -7.964 2.559 12.310 1.00 94.06 95 ASN A O 1
ATOM 781 N N . ILE A 1 96 ? -6.255 3.817 11.559 1.00 95.69 96 ILE A N 1
ATOM 782 C CA . ILE A 1 96 ? -5.500 2.700 10.986 1.00 95.69 96 ILE A CA 1
ATOM 783 C C . ILE A 1 96 ? -4.615 2.079 12.068 1.00 95.69 96 ILE A C 1
ATOM 785 O O . ILE A 1 96 ? -3.832 2.764 12.735 1.00 95.69 96 ILE A O 1
ATOM 789 N N . SER A 1 97 ? -4.733 0.765 12.229 1.00 95.31 97 SER A N 1
ATOM 790 C CA . SER A 1 97 ? -3.914 -0.049 13.121 1.00 95.31 97 SER A CA 1
ATOM 791 C C . SER A 1 97 ? -3.152 -1.106 12.330 1.00 95.31 97 SER A C 1
ATOM 793 O O . SER A 1 97 ? -3.650 -1.674 11.360 1.00 95.31 97 SER A O 1
ATOM 795 N N . PHE A 1 98 ? -1.913 -1.357 12.733 1.00 95.00 98 PHE A N 1
ATOM 796 C CA . PHE A 1 98 ? -1.013 -2.293 12.072 1.00 95.00 98 PHE A CA 1
ATOM 797 C C . PHE A 1 98 ? -0.036 -2.865 13.093 1.00 95.00 98 PHE A C 1
ATOM 799 O O . PHE A 1 98 ? 0.308 -2.215 14.085 1.00 95.00 98 PHE A O 1
ATOM 806 N N . ASP A 1 99 ? 0.417 -4.087 12.844 1.00 95.75 99 ASP A N 1
ATOM 807 C CA . ASP A 1 99 ? 1.420 -4.757 13.657 1.00 95.75 99 ASP A CA 1
ATOM 808 C C . ASP A 1 99 ? 2.725 -4.999 12.883 1.00 95.75 99 ASP A C 1
ATOM 810 O O . ASP A 1 99 ? 2.892 -4.641 11.713 1.00 95.75 99 ASP A O 1
ATOM 814 N N . LYS A 1 100 ? 3.701 -5.605 13.564 1.00 96.88 100 LYS A N 1
ATOM 815 C CA . LYS A 1 100 ? 5.003 -5.904 12.961 1.00 96.88 100 LYS A CA 1
ATOM 816 C C . LYS A 1 100 ? 4.905 -6.872 11.796 1.00 96.88 100 LYS A C 1
ATOM 818 O O . LYS A 1 100 ? 5.768 -6.800 10.926 1.00 96.88 100 LYS A O 1
ATOM 823 N N . GLU A 1 101 ? 3.946 -7.787 11.791 1.00 96.81 101 GLU A N 1
ATOM 824 C CA . GLU A 1 101 ? 3.781 -8.772 10.726 1.00 96.81 101 GLU A CA 1
ATOM 825 C C . GLU A 1 101 ? 3.262 -8.089 9.462 1.00 96.81 101 GLU A C 1
ATOM 827 O O . GLU A 1 101 ? 3.887 -8.228 8.411 1.00 96.81 101 GLU A O 1
ATOM 832 N N . ASN A 1 102 ? 2.242 -7.232 9.586 1.00 95.00 102 ASN A N 1
ATOM 833 C CA . ASN A 1 102 ? 1.699 -6.477 8.454 1.00 95.00 102 ASN A CA 1
ATOM 834 C C . ASN A 1 102 ? 2.770 -5.591 7.797 1.00 95.00 102 ASN A C 1
ATOM 836 O O . ASN A 1 102 ? 2.935 -5.595 6.580 1.00 95.00 102 ASN A O 1
ATOM 840 N N . VAL A 1 103 ? 3.561 -4.869 8.600 1.00 97.44 103 VAL A N 1
ATOM 841 C CA . VAL A 1 103 ? 4.630 -4.009 8.062 1.00 97.44 103 VAL A CA 1
ATOM 842 C C . VAL A 1 103 ? 5.793 -4.837 7.502 1.00 97.44 103 VAL A C 1
ATOM 844 O O . VAL A 1 103 ? 6.424 -4.439 6.525 1.00 97.44 103 VAL A O 1
ATOM 847 N N . SER A 1 104 ? 6.088 -6.007 8.085 1.00 97.31 104 SER A N 1
ATOM 848 C CA . SER A 1 104 ? 7.112 -6.915 7.542 1.00 97.31 104 SER A CA 1
ATOM 849 C C . SER A 1 104 ? 6.738 -7.424 6.162 1.00 97.31 104 SER A C 1
ATOM 851 O O . SER A 1 104 ? 7.605 -7.433 5.295 1.00 97.31 104 SER A O 1
ATOM 853 N N . PHE A 1 105 ? 5.470 -7.788 5.965 1.00 95.38 105 PHE A N 1
ATOM 854 C CA . PHE A 1 105 ? 4.954 -8.213 4.673 1.00 95.38 105 PHE A CA 1
ATOM 855 C C . PHE A 1 105 ? 5.230 -7.152 3.599 1.00 95.38 105 PHE A C 1
ATOM 857 O O . PHE A 1 105 ? 5.926 -7.445 2.630 1.00 95.38 105 PHE A O 1
ATOM 864 N N . LEU A 1 106 ? 4.821 -5.896 3.820 1.00 96.69 106 LEU A N 1
ATOM 865 C CA . LEU A 1 106 ? 5.067 -4.806 2.863 1.00 96.69 106 LEU A CA 1
ATOM 866 C C . LEU A 1 106 ? 6.565 -4.594 2.580 1.00 96.69 106 LEU A C 1
ATOM 868 O O . LEU A 1 106 ? 6.969 -4.429 1.430 1.00 96.69 106 LEU A O 1
ATOM 872 N N . ILE A 1 107 ? 7.415 -4.641 3.616 1.00 97.88 107 ILE A N 1
ATOM 873 C CA . ILE A 1 107 ? 8.875 -4.524 3.453 1.00 97.88 107 ILE A CA 1
ATOM 874 C C . ILE A 1 107 ? 9.426 -5.649 2.576 1.00 97.88 107 ILE A C 1
ATOM 876 O O . ILE A 1 107 ? 10.294 -5.396 1.739 1.00 97.88 107 ILE A O 1
ATOM 880 N N . GLU A 1 108 ? 8.993 -6.887 2.808 1.00 94.81 108 GLU A N 1
ATOM 881 C CA . GLU A 1 108 ? 9.466 -8.061 2.076 1.00 94.81 108 GLU A CA 1
ATOM 882 C C . GLU A 1 108 ? 9.052 -7.994 0.609 1.00 94.81 108 GLU A C 1
ATOM 884 O O . GLU A 1 108 ? 9.919 -8.154 -0.248 1.00 94.81 108 GLU A O 1
ATOM 889 N N . GLN A 1 109 ? 7.789 -7.658 0.336 1.00 93.50 109 GLN A N 1
ATOM 890 C CA . GLN A 1 109 ? 7.254 -7.541 -1.020 1.00 93.50 109 GLN A CA 1
ATOM 891 C C . GLN A 1 109 ? 7.937 -6.416 -1.814 1.00 93.50 109 GLN A C 1
ATOM 893 O O . GLN A 1 109 ? 8.490 -6.673 -2.877 1.00 93.50 109 GLN A O 1
ATOM 898 N N . ILE A 1 110 ? 8.046 -5.193 -1.273 1.00 95.19 110 ILE A N 1
ATOM 899 C CA . ILE A 1 110 ? 8.753 -4.096 -1.972 1.00 95.19 110 ILE A CA 1
ATOM 900 C C . ILE A 1 110 ? 10.235 -4.427 -2.168 1.00 95.19 110 ILE A C 1
ATOM 902 O O . ILE A 1 110 ? 10.833 -4.106 -3.195 1.00 95.19 110 ILE A O 1
ATOM 906 N N . SER A 1 111 ? 10.859 -5.095 -1.192 1.00 94.81 111 SER A N 1
ATOM 907 C CA . SER A 1 111 ? 12.244 -5.544 -1.351 1.00 94.81 111 SER A CA 1
ATOM 908 C C . SER A 1 111 ? 12.394 -6.579 -2.462 1.00 94.81 111 SER A C 1
ATOM 910 O O . SER A 1 111 ? 13.492 -6.685 -3.002 1.00 94.81 111 SER A O 1
ATOM 912 N N . ASP A 1 112 ? 11.352 -7.356 -2.758 1.00 92.44 112 ASP A N 1
ATOM 913 C CA . ASP A 1 112 ? 11.321 -8.328 -3.848 1.00 92.44 112 ASP A CA 1
ATOM 914 C C . ASP A 1 112 ? 11.125 -7.652 -5.206 1.00 92.44 112 ASP A C 1
ATOM 916 O O . ASP A 1 112 ? 11.986 -7.819 -6.067 1.00 92.44 112 ASP A O 1
ATOM 920 N N . ILE A 1 113 ? 10.140 -6.751 -5.316 1.00 92.75 113 ILE A N 1
ATOM 921 C CA . ILE A 1 113 ? 9.877 -5.919 -6.506 1.00 92.75 113 ILE A CA 1
ATOM 922 C C . ILE A 1 113 ? 11.150 -5.198 -6.975 1.00 92.75 113 ILE A C 1
ATOM 924 O O . ILE A 1 113 ? 11.429 -5.098 -8.165 1.00 92.75 113 ILE A O 1
ATOM 928 N N . LEU A 1 114 ? 11.976 -4.709 -6.042 1.00 93.31 114 LEU A N 1
ATOM 929 C CA . LEU A 1 114 ? 13.217 -3.991 -6.361 1.00 93.31 114 LEU A CA 1
ATOM 930 C C . LEU A 1 114 ? 14.400 -4.887 -6.779 1.00 93.31 114 LEU A C 1
ATOM 932 O O . LEU A 1 114 ? 15.475 -4.355 -7.105 1.00 93.31 114 LEU A O 1
ATOM 936 N N . LYS A 1 115 ? 14.277 -6.221 -6.733 1.00 89.38 115 LYS A N 1
ATOM 937 C CA . LYS A 1 115 ? 15.359 -7.135 -7.123 1.00 89.38 115 LYS A CA 1
ATOM 938 C C . LYS A 1 115 ? 15.412 -7.293 -8.646 1.00 89.38 115 LYS A C 1
ATOM 940 O O . LYS A 1 115 ? 14.464 -7.765 -9.254 1.00 89.38 115 LYS A O 1
ATOM 945 N N . PRO A 1 116 ? 16.579 -7.066 -9.267 1.00 77.06 116 PRO A N 1
ATOM 946 C CA . PRO A 1 116 ? 16.739 -7.202 -10.715 1.00 77.06 116 PRO A CA 1
ATOM 947 C C . PRO A 1 116 ? 16.888 -8.653 -11.230 1.00 77.06 116 PRO A C 1
ATOM 949 O O . PRO A 1 116 ? 17.453 -8.826 -12.307 1.00 77.06 116 PRO A O 1
ATOM 952 N N . LYS A 1 117 ? 16.545 -9.725 -10.483 1.00 64.56 117 LYS A N 1
ATOM 953 C CA . LYS A 1 117 ? 16.999 -11.088 -10.858 1.00 64.56 117 LYS A CA 1
ATOM 954 C C . LYS A 1 117 ? 15.957 -12.218 -10.814 1.00 64.56 117 LYS A C 1
ATOM 956 O O . LYS A 1 117 ? 15.338 -12.454 -9.790 1.00 64.56 117 LYS A O 1
ATOM 961 N N . ASP A 1 118 ? 15.973 -12.982 -11.915 1.00 54.72 118 ASP A N 1
ATOM 962 C CA . ASP A 1 118 ? 15.421 -14.317 -12.238 1.00 54.72 118 ASP A CA 1
ATOM 963 C C . ASP A 1 118 ? 13.895 -14.515 -12.333 1.00 54.72 118 ASP A C 1
ATOM 965 O O . ASP A 1 118 ? 13.493 -15.507 -12.937 1.00 54.72 118 ASP A O 1
ATOM 969 N N . GLU A 1 119 ? 13.062 -13.562 -11.915 1.00 60.62 119 GLU A N 1
ATOM 970 C CA . GLU A 1 119 ? 11.607 -13.552 -12.169 1.00 60.62 119 GLU A CA 1
ATOM 971 C C . GLU A 1 119 ? 11.177 -12.087 -12.321 1.00 60.62 119 GLU A C 1
ATOM 973 O O . GLU A 1 119 ? 10.828 -11.448 -11.340 1.00 60.62 119 GLU A O 1
ATOM 978 N N . MET A 1 120 ? 11.365 -11.488 -13.506 1.00 67.50 120 MET A N 1
ATOM 979 C CA . MET A 1 120 ? 11.153 -10.045 -13.694 1.00 67.50 120 MET A CA 1
ATOM 980 C C . MET A 1 120 ? 9.730 -9.672 -13.265 1.00 67.50 120 MET A C 1
ATOM 982 O O . MET A 1 120 ? 8.774 -10.026 -13.951 1.00 67.50 120 MET A O 1
ATOM 986 N N . HIS A 1 121 ? 9.609 -8.964 -12.138 1.00 86.38 121 HIS A N 1
ATOM 987 C CA . HIS A 1 121 ? 8.422 -8.174 -11.850 1.00 86.38 121 HIS A CA 1
ATOM 988 C C . HIS A 1 121 ? 8.236 -7.252 -13.049 1.00 86.38 121 HIS A C 1
ATOM 990 O O . HIS A 1 121 ? 9.128 -6.449 -13.341 1.00 86.38 121 HIS A O 1
ATOM 996 N N . GLU A 1 122 ? 7.113 -7.387 -13.754 1.00 89.44 122 GLU A N 1
ATOM 997 C CA . GLU A 1 122 ? 6.799 -6.556 -14.921 1.00 89.44 122 GLU A CA 1
ATOM 998 C C . GLU A 1 122 ? 6.948 -5.069 -14.565 1.00 89.44 122 GLU A C 1
ATOM 1000 O O . GLU A 1 122 ? 7.517 -4.295 -15.329 1.00 89.44 122 GLU A O 1
ATOM 1005 N N . THR A 1 123 ? 6.585 -4.701 -13.332 1.00 91.75 123 THR A N 1
ATOM 1006 C CA . THR A 1 123 ? 6.817 -3.381 -12.741 1.00 91.75 123 THR A CA 1
ATOM 1007 C C . THR A 1 123 ? 8.278 -2.937 -12.823 1.00 91.75 123 THR A C 1
ATOM 1009 O O . THR A 1 123 ? 8.559 -1.829 -13.274 1.00 91.75 123 THR A O 1
ATOM 1012 N N . TYR A 1 124 ? 9.230 -3.777 -12.408 1.00 92.25 124 TYR A N 1
ATOM 1013 C CA . TYR A 1 124 ? 10.648 -3.419 -12.443 1.00 92.25 124 TYR A CA 1
ATOM 1014 C C . TYR A 1 124 ? 11.146 -3.228 -13.873 1.00 92.25 124 TYR A C 1
ATOM 1016 O O . TYR A 1 124 ? 11.840 -2.250 -14.137 1.00 92.25 124 TYR A O 1
ATOM 1024 N N . GLU A 1 125 ? 10.801 -4.149 -14.779 1.00 90.19 125 GLU A N 1
ATOM 1025 C CA . GLU A 1 125 ? 11.203 -4.092 -16.191 1.00 90.19 125 GLU A CA 1
ATOM 1026 C C . GLU A 1 125 ? 10.670 -2.816 -16.855 1.00 90.19 125 GLU A C 1
ATOM 1028 O O . GLU A 1 125 ? 11.432 -2.065 -17.466 1.00 90.19 125 GLU A O 1
ATOM 1033 N N . LEU A 1 126 ? 9.388 -2.504 -16.640 1.00 91.00 126 LEU A N 1
ATOM 1034 C CA . LEU A 1 126 ? 8.755 -1.289 -17.153 1.00 91.00 126 LEU A CA 1
ATOM 1035 C C . LEU A 1 126 ? 9.450 -0.020 -16.653 1.00 91.00 126 LEU A C 1
ATOM 1037 O O . LEU A 1 126 ? 9.691 0.906 -17.432 1.00 91.00 126 LEU A O 1
ATOM 1041 N N . TRP A 1 127 ? 9.790 0.035 -15.363 1.00 93.06 127 TRP A N 1
ATOM 1042 C CA . TRP A 1 127 ? 10.496 1.184 -14.812 1.00 93.06 127 TRP A CA 1
ATOM 1043 C C . TRP A 1 127 ? 11.951 1.246 -15.269 1.00 93.06 127 TRP A C 1
ATOM 1045 O O . TRP A 1 127 ? 12.427 2.355 -15.503 1.00 93.06 127 TRP A O 1
ATOM 1055 N N . GLU A 1 128 ? 12.649 0.117 -15.426 1.00 91.81 128 GLU A N 1
ATOM 1056 C CA . GLU A 1 128 ? 14.033 0.057 -15.925 1.00 91.81 128 GLU A CA 1
ATOM 1057 C C . GLU A 1 128 ? 14.158 0.623 -17.345 1.00 91.81 128 GLU A C 1
ATOM 1059 O O . GLU A 1 128 ? 15.128 1.327 -17.639 1.00 91.81 128 GLU A O 1
ATOM 1064 N N . ASP A 1 129 ? 13.145 0.401 -18.181 1.00 91.38 129 ASP A N 1
ATOM 1065 C CA . ASP A 1 129 ? 13.063 0.941 -19.540 1.00 91.38 129 ASP A CA 1
ATOM 1066 C C . ASP A 1 129 ? 12.601 2.415 -19.600 1.00 91.38 129 ASP A C 1
ATOM 1068 O O . ASP A 1 129 ? 12.603 3.027 -20.674 1.00 91.38 129 ASP A O 1
ATOM 1072 N N . SER A 1 130 ? 12.221 3.017 -18.466 1.00 91.81 130 SER A N 1
ATOM 1073 C CA . SER A 1 130 ? 11.719 4.395 -18.391 1.00 91.81 130 SER A CA 1
ATOM 1074 C C . SER A 1 130 ? 12.818 5.443 -18.141 1.00 91.81 130 SER A C 1
ATOM 1076 O O . SER A 1 130 ? 13.850 5.180 -17.520 1.00 91.81 130 SER A O 1
ATOM 1078 N N . ASP A 1 131 ? 12.552 6.697 -18.527 1.00 94.06 131 ASP A N 1
ATOM 1079 C CA . ASP A 1 131 ? 13.443 7.834 -18.234 1.00 94.06 131 ASP A CA 1
ATOM 1080 C C . ASP A 1 131 ? 13.502 8.190 -16.728 1.00 94.06 131 ASP A C 1
ATOM 1082 O O . ASP A 1 131 ? 14.450 8.846 -16.287 1.00 94.06 131 ASP A O 1
ATOM 1086 N N . SER A 1 132 ? 12.527 7.736 -15.929 1.00 94.69 132 SER A N 1
ATOM 1087 C CA . SER A 1 132 ? 12.397 8.025 -14.488 1.00 94.69 132 SER A CA 1
ATOM 1088 C C . SER A 1 132 ? 12.784 6.844 -13.590 1.00 94.69 132 SER A C 1
AT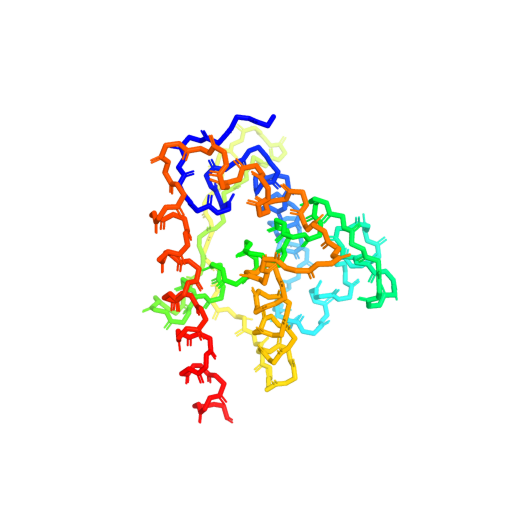OM 1090 O O . SER A 1 132 ? 12.526 6.877 -12.386 1.00 94.69 132 SER A O 1
ATOM 1092 N N . PHE A 1 133 ? 13.469 5.823 -14.122 1.00 93.81 133 PHE A N 1
ATOM 1093 C CA . PHE A 1 133 ? 13.860 4.625 -13.365 1.00 93.81 133 PHE A CA 1
ATOM 1094 C C . PHE A 1 133 ? 14.529 4.930 -12.018 1.00 93.81 133 PHE A C 1
ATOM 1096 O O . PHE A 1 133 ? 14.199 4.338 -10.991 1.00 93.81 133 PHE A O 1
ATOM 1103 N N . GLN A 1 134 ? 15.496 5.854 -12.011 1.00 95.81 134 GLN A N 1
ATOM 1104 C CA . GLN A 1 134 ? 16.234 6.190 -10.790 1.00 95.81 134 GLN A CA 1
ATOM 1105 C C . GLN A 1 134 ? 15.355 6.899 -9.763 1.00 95.81 134 GLN A C 1
ATOM 1107 O O . GLN A 1 134 ? 15.520 6.656 -8.572 1.00 95.81 134 GLN A O 1
ATOM 1112 N N . GLU A 1 135 ? 14.419 7.732 -10.214 1.00 97.12 135 GLU A N 1
ATOM 1113 C CA . GLU A 1 135 ? 13.485 8.443 -9.341 1.00 97.12 135 GLU A CA 1
ATOM 1114 C C . GLU A 1 135 ? 12.500 7.457 -8.702 1.00 97.12 135 GLU A C 1
ATOM 1116 O O . GLU A 1 135 ? 12.346 7.458 -7.482 1.00 97.12 135 GLU A O 1
ATOM 1121 N N . TRP A 1 136 ? 11.919 6.547 -9.494 1.00 96.31 136 TRP A N 1
ATOM 1122 C CA . TRP A 1 136 ? 11.062 5.465 -8.994 1.00 96.31 136 TRP A CA 1
ATOM 1123 C C . TRP A 1 136 ? 11.797 4.551 -8.005 1.00 96.31 136 TRP A C 1
ATOM 1125 O O . TRP A 1 136 ? 11.282 4.211 -6.936 1.00 96.31 136 TRP A O 1
ATOM 1135 N N . LYS A 1 137 ? 13.039 4.177 -8.323 1.00 96.12 137 LYS A N 1
ATOM 1136 C CA . LYS A 1 137 ? 13.854 3.330 -7.451 1.00 96.12 137 LYS A CA 1
ATOM 1137 C C . LYS A 1 137 ? 14.214 4.035 -6.146 1.00 96.12 137 LYS A C 1
ATOM 1139 O O . LYS A 1 137 ? 14.168 3.413 -5.087 1.00 96.12 137 LYS A O 1
ATOM 1144 N N . GLU A 1 138 ? 14.592 5.312 -6.200 1.00 97.75 138 GLU A N 1
ATOM 1145 C CA . GLU A 1 138 ? 14.890 6.108 -5.007 1.00 97.75 138 GLU A CA 1
ATOM 1146 C C . GLU A 1 138 ? 13.646 6.283 -4.132 1.00 97.75 138 GLU A C 1
ATOM 1148 O O . GLU A 1 138 ? 13.735 6.070 -2.922 1.00 97.75 138 GLU A O 1
ATOM 1153 N N . HIS A 1 139 ? 12.489 6.564 -4.737 1.00 97.75 139 HIS A N 1
ATOM 1154 C CA . HIS A 1 139 ? 11.196 6.630 -4.054 1.00 97.75 139 HIS A CA 1
ATOM 1155 C C . HIS A 1 139 ? 10.908 5.352 -3.255 1.00 97.75 139 HIS A C 1
ATOM 1157 O O . HIS A 1 139 ? 10.746 5.403 -2.035 1.00 97.75 139 HIS A O 1
ATOM 1163 N N . ASN A 1 140 ? 10.982 4.183 -3.894 1.00 97.62 140 ASN A N 1
ATOM 1164 C CA . ASN A 1 140 ? 10.732 2.903 -3.225 1.00 97.62 140 ASN A CA 1
ATOM 1165 C C . ASN A 1 140 ? 11.792 2.546 -2.162 1.00 97.62 140 ASN A C 1
ATOM 1167 O O . ASN A 1 140 ? 11.487 1.912 -1.149 1.00 97.62 140 ASN A O 1
ATOM 1171 N N . LEU A 1 141 ? 13.048 2.975 -2.334 1.00 97.94 141 LEU A N 1
ATOM 1172 C CA . LEU A 1 141 ? 14.083 2.814 -1.304 1.00 97.94 141 LEU A CA 1
ATOM 1173 C C . LEU A 1 141 ? 13.826 3.697 -0.075 1.00 97.94 141 LEU A C 1
ATOM 1175 O O . LEU A 1 141 ? 14.085 3.260 1.053 1.00 97.94 141 LEU A O 1
ATOM 1179 N N . VAL A 1 142 ? 13.325 4.919 -0.273 1.00 97.50 142 VAL A N 1
ATOM 1180 C CA . VAL A 1 142 ? 12.870 5.795 0.817 1.00 97.50 142 VAL A CA 1
ATOM 1181 C C . VAL A 1 142 ? 11.673 5.165 1.519 1.00 97.50 142 VAL A C 1
ATOM 1183 O O . VAL A 1 142 ? 11.694 5.062 2.745 1.00 97.50 142 VAL A O 1
ATOM 1186 N N . LEU A 1 143 ? 10.707 4.642 0.764 1.00 97.56 143 LEU A N 1
ATOM 1187 C CA . LEU A 1 143 ? 9.536 3.959 1.305 1.00 97.56 143 LEU A CA 1
ATOM 1188 C C . LEU A 1 143 ? 9.933 2.768 2.193 1.00 97.56 143 LEU A C 1
ATOM 1190 O O . LEU A 1 143 ? 9.530 2.687 3.353 1.00 97.56 143 LEU A O 1
ATOM 1194 N N . LEU A 1 144 ? 10.843 1.907 1.720 1.00 98.25 144 LEU A N 1
ATOM 1195 C CA . LEU A 1 144 ? 11.410 0.812 2.519 1.00 98.25 144 LEU A CA 1
ATOM 1196 C C . LEU A 1 144 ? 12.095 1.286 3.804 1.00 98.25 144 LEU A C 1
ATOM 1198 O O . LEU A 1 144 ? 12.066 0.579 4.815 1.00 98.25 144 LEU A O 1
ATOM 1202 N N . LYS A 1 145 ? 12.768 2.440 3.772 1.00 98.19 145 LYS A N 1
ATOM 1203 C CA . LYS A 1 145 ? 13.389 3.019 4.967 1.00 98.19 145 LYS A CA 1
ATOM 1204 C C . LYS A 1 145 ? 12.316 3.454 5.961 1.00 98.19 145 LYS A C 1
ATOM 1206 O O . LYS A 1 145 ? 12.426 3.087 7.129 1.00 98.19 145 LYS A O 1
ATOM 1211 N N . THR A 1 146 ? 11.282 4.158 5.502 1.00 98.00 146 THR A N 1
ATOM 1212 C CA . THR A 1 146 ? 10.175 4.600 6.356 1.00 98.00 146 THR A CA 1
ATOM 1213 C C . THR A 1 146 ? 9.436 3.411 6.973 1.00 98.00 146 THR A C 1
ATOM 1215 O O . THR A 1 146 ? 9.243 3.379 8.184 1.00 98.00 146 THR A O 1
ATOM 1218 N N . LEU A 1 147 ? 9.115 2.371 6.198 1.00 98.06 147 LEU A N 1
ATOM 1219 C CA . LEU A 1 147 ? 8.459 1.166 6.723 1.00 98.06 147 LEU A CA 1
ATOM 1220 C C . LEU A 1 147 ? 9.295 0.453 7.798 1.00 98.06 147 LEU A C 1
ATOM 1222 O O . LEU A 1 147 ? 8.755 -0.025 8.795 1.00 98.06 147 LEU A O 1
ATOM 1226 N N . LYS A 1 148 ? 10.623 0.393 7.636 1.00 98.12 148 LYS A N 1
ATOM 1227 C CA . LYS A 1 148 ? 11.518 -0.168 8.664 1.00 98.12 148 LYS A CA 1
ATOM 1228 C C . LYS A 1 148 ? 11.493 0.659 9.948 1.00 98.12 148 LYS A C 1
ATOM 1230 O O . LYS A 1 148 ? 11.421 0.083 11.027 1.00 98.12 148 LYS A O 1
ATOM 1235 N N . GLU A 1 149 ? 11.497 1.986 9.832 1.00 97.50 149 GLU A N 1
ATOM 1236 C CA . GLU A 1 149 ? 11.349 2.890 10.979 1.00 97.50 149 GLU A CA 1
ATOM 1237 C C . GLU A 1 149 ? 9.996 2.693 11.679 1.00 97.50 149 GLU A C 1
ATOM 1239 O O . GLU A 1 149 ? 9.952 2.609 12.905 1.00 97.50 149 GLU A O 1
ATOM 1244 N N . ILE A 1 150 ? 8.903 2.547 10.923 1.00 96.69 150 ILE A N 1
ATOM 1245 C CA . ILE A 1 150 ? 7.577 2.228 11.468 1.00 96.69 150 ILE A CA 1
ATOM 1246 C C . ILE A 1 150 ? 7.634 0.912 12.250 1.00 96.69 150 ILE A C 1
ATOM 1248 O O . ILE A 1 150 ? 7.270 0.876 13.424 1.00 96.69 150 ILE A O 1
ATOM 1252 N N . LYS A 1 151 ? 8.148 -0.156 11.629 1.00 97.19 151 LYS A N 1
ATOM 1253 C CA . LYS A 1 151 ? 8.248 -1.490 12.237 1.00 97.19 151 LYS A CA 1
ATOM 1254 C C . LYS A 1 151 ? 9.066 -1.497 13.531 1.00 97.19 151 LYS A C 1
ATOM 1256 O O . LYS A 1 151 ? 8.704 -2.209 14.468 1.00 97.19 151 LYS A O 1
ATOM 1261 N N . ASP A 1 152 ? 10.156 -0.735 13.588 1.00 96.19 152 ASP A N 1
ATOM 1262 C CA . ASP A 1 152 ? 11.022 -0.648 14.769 1.00 96.19 152 ASP A CA 1
ATOM 1263 C C . ASP A 1 152 ? 10.354 0.086 15.948 1.00 96.19 152 ASP A C 1
ATOM 1265 O O . ASP A 1 152 ? 10.730 -0.145 17.099 1.00 96.19 152 ASP A O 1
ATOM 1269 N N . ASN A 1 153 ? 9.357 0.936 15.673 1.00 92.19 153 ASN A N 1
ATOM 1270 C CA . ASN A 1 153 ? 8.622 1.721 16.670 1.00 92.19 153 ASN A CA 1
ATOM 1271 C C . ASN A 1 153 ? 7.310 1.070 17.158 1.00 92.19 153 ASN A C 1
ATOM 1273 O O . ASN A 1 153 ? 6.679 1.611 18.069 1.00 92.19 153 ASN A O 1
ATOM 1277 N N . LEU A 1 154 ? 6.913 -0.068 16.578 1.00 90.50 154 LEU A N 1
ATOM 1278 C CA . LEU A 1 154 ? 5.814 -0.926 17.052 1.00 90.50 154 LEU A CA 1
ATOM 1279 C C . LEU A 1 154 ? 6.249 -1.820 18.225 1.00 90.50 154 LEU A C 1
ATOM 1281 O O . LEU A 1 154 ? 5.382 -2.221 19.027 1.00 90.50 154 LEU A O 1
#

Foldseek 3Di:
DDAPDLALCRDPLLVVLLVQVLVVLVVDPAAELVVVVVSCCVVPQDPPDPPDADLSVLSNLRSVLVQVLVCVVPLWDWHWDQDPVRDIDIDTDNRYDYALVSLVVSLVSLVVQLDPDDDHRVVLVVLVPDPCNVVSSVVSVVSSVSSVVVSVVD

Secondary structure (DSSP, 8-state):
--BSSSSGGGBHHHHHHHHHHHHHHHH-SSEEHHHHHHHHHHTTSS-SSTT---HHHHHHHHHHHHHHHHHHHHS-EEEEEE-TTS-EEEEEE--EE--HHHHHHHHHHHHHHT--SSS--HHHHHHHTSTTHHHHHHHHHHHHHHHHHHHHH-

Sequence (154 aa):
MGAWGVRALDSDEGLDVFDEFTDYCIENDEIKMGDLLEHFKETGFLPEKPEEIDFLYDHTVMVLAELLEEYHKNGKVIINYENDDDEDIEEEITNISFDKENVSFLIEQISDILKPKDEMHETYELWEDSDSFQEWKEHNLVLLKTLKEIKDNL

Radius of gyration: 15.26 Å; chains: 1; bounding box: 43×32×37 Å

InterPro domains:
  IPR025355 Protein of unknown function DUF4259 [PF14078] (2-139)